Protein AF-A0A524NZT2-F1 (afdb_monomer_lite)

Structure (mmCIF, N/CA/C/O backbone):
data_AF-A0A524NZT2-F1
#
_entry.id   AF-A0A524NZT2-F1
#
loop_
_atom_site.group_PDB
_atom_site.id
_atom_site.type_symbol
_atom_site.label_atom_id
_atom_site.label_alt_id
_atom_site.label_comp_id
_atom_site.label_asym_id
_atom_site.label_entity_id
_atom_site.label_seq_id
_atom_site.pdbx_PDB_ins_code
_atom_site.Cartn_x
_atom_site.Cartn_y
_atom_site.Cartn_z
_atom_site.occupancy
_atom_site.B_iso_or_equiv
_atom_site.auth_seq_id
_atom_site.auth_comp_id
_atom_site.auth_asym_id
_atom_site.auth_atom_id
_atom_site.pdbx_PDB_model_num
ATOM 1 N N . MET A 1 1 ? 88.150 20.007 -62.519 1.00 47.34 1 MET A N 1
ATOM 2 C CA . MET A 1 1 ? 87.960 20.318 -61.086 1.00 47.34 1 MET A CA 1
ATOM 3 C C . MET A 1 1 ? 86.486 20.170 -60.742 1.00 47.34 1 MET A C 1
ATOM 5 O O . MET A 1 1 ? 85.703 21.033 -61.108 1.00 47.34 1 MET A O 1
ATOM 9 N N . GLY A 1 2 ? 86.101 19.050 -60.128 1.00 49.22 2 GLY A N 1
ATOM 10 C CA . GLY A 1 2 ? 84.740 18.817 -59.639 1.00 49.22 2 GLY A CA 1
ATOM 11 C C . GLY A 1 2 ? 84.627 19.235 -58.176 1.00 49.22 2 GLY A C 1
ATOM 12 O O . GLY A 1 2 ? 85.461 18.841 -57.364 1.00 49.22 2 GLY A O 1
ATOM 13 N N . PHE A 1 3 ? 83.619 20.038 -57.849 1.00 57.19 3 PHE A N 1
ATOM 14 C CA . PHE A 1 3 ? 83.207 20.273 -56.466 1.00 57.19 3 PHE A CA 1
ATOM 15 C C . PHE A 1 3 ? 82.184 19.198 -56.071 1.00 57.19 3 PHE A C 1
ATOM 17 O O . PHE A 1 3 ? 81.214 19.008 -56.806 1.00 57.19 3 PHE A O 1
ATOM 24 N N . PRO A 1 4 ? 82.365 18.490 -54.943 1.00 67.62 4 PRO A N 1
ATOM 25 C CA . PRO A 1 4 ? 81.372 17.541 -54.463 1.00 67.62 4 PRO A CA 1
ATOM 26 C C . PRO A 1 4 ? 80.223 18.270 -53.741 1.00 67.62 4 PRO A C 1
ATOM 28 O O . PRO A 1 4 ? 80.442 19.324 -53.133 1.00 67.62 4 PRO A O 1
ATOM 31 N N . PRO A 1 5 ? 78.997 17.721 -53.757 1.00 62.88 5 PRO A N 1
ATOM 32 C CA . PRO A 1 5 ? 77.882 18.278 -53.004 1.00 62.88 5 PRO A CA 1
ATOM 33 C C . PRO A 1 5 ? 77.986 17.929 -51.510 1.00 62.88 5 PRO A C 1
ATOM 35 O O . PRO A 1 5 ? 78.322 16.806 -51.138 1.00 62.88 5 PRO A O 1
ATOM 38 N N . ARG A 1 6 ? 77.653 18.893 -50.637 1.00 58.72 6 ARG A N 1
ATOM 39 C CA . ARG A 1 6 ? 77.400 18.641 -49.209 1.00 58.72 6 ARG A CA 1
ATOM 40 C C . ARG A 1 6 ? 76.057 17.935 -49.053 1.00 58.72 6 ARG A C 1
ATOM 42 O O . ARG A 1 6 ? 75.020 18.531 -49.337 1.00 58.72 6 ARG A O 1
ATOM 49 N N . THR A 1 7 ? 76.060 16.734 -48.496 1.00 52.22 7 THR A N 1
ATOM 50 C CA . THR A 1 7 ? 74.868 16.130 -47.901 1.00 52.22 7 THR A CA 1
ATOM 51 C C . THR A 1 7 ? 74.714 16.647 -46.467 1.00 52.22 7 THR A C 1
ATOM 53 O O . THR A 1 7 ? 75.640 16.590 -45.660 1.00 52.22 7 THR A O 1
ATOM 56 N N . ARG A 1 8 ? 73.551 17.228 -46.149 1.00 57.59 8 ARG A N 1
ATOM 57 C CA . ARG A 1 8 ? 73.111 17.477 -44.770 1.00 57.59 8 ARG A CA 1
ATOM 58 C C . ARG A 1 8 ? 72.109 16.389 -44.417 1.00 57.59 8 ARG A C 1
ATOM 60 O O . ARG A 1 8 ? 70.977 16.427 -44.885 1.00 57.59 8 ARG A O 1
ATOM 67 N N . GLU A 1 9 ? 72.524 15.446 -43.585 1.00 56.34 9 GLU A N 1
ATOM 68 C CA . GLU A 1 9 ? 71.608 14.536 -42.908 1.00 56.34 9 GLU A CA 1
ATOM 69 C C . GLU A 1 9 ? 71.032 15.260 -41.690 1.00 56.34 9 GLU A C 1
ATOM 71 O O . GLU A 1 9 ? 71.614 15.302 -40.610 1.00 56.34 9 GLU A O 1
ATOM 76 N N . THR A 1 10 ? 69.882 15.894 -41.882 1.00 58.03 10 THR A N 1
ATOM 77 C CA . THR A 1 10 ? 68.982 16.234 -40.783 1.00 58.03 10 THR A CA 1
ATOM 78 C C . THR A 1 10 ? 67.830 15.254 -40.818 1.00 58.03 10 THR A C 1
ATOM 80 O O . THR A 1 10 ? 67.084 15.234 -41.792 1.00 58.03 10 THR A O 1
ATOM 83 N N . SER A 1 11 ? 67.670 14.480 -39.749 1.00 57.81 11 SER A N 1
ATOM 84 C CA . SER A 1 11 ? 66.409 14.366 -39.006 1.00 57.81 11 SER A CA 1
ATOM 85 C C . SER A 1 11 ? 66.335 13.005 -38.323 1.00 57.81 11 SER A C 1
ATOM 87 O O . SER A 1 11 ? 65.881 12.002 -38.874 1.00 57.81 11 SER A O 1
ATOM 89 N N . CYS A 1 12 ? 66.792 12.988 -37.075 1.00 55.72 12 CYS A N 1
ATOM 90 C CA . CYS A 1 12 ? 66.436 11.945 -36.139 1.00 55.72 12 CYS A CA 1
ATOM 91 C C . CYS A 1 12 ? 64.957 12.125 -35.765 1.00 55.72 12 CYS A C 1
ATOM 93 O O . CYS A 1 12 ? 64.576 13.117 -35.150 1.00 55.72 12 CYS A O 1
ATOM 95 N N . ARG A 1 13 ? 64.142 11.155 -36.187 1.00 64.88 13 ARG A N 1
ATOM 96 C CA . ARG A 1 13 ? 63.084 10.500 -35.407 1.00 64.88 13 ARG A CA 1
ATOM 97 C C . ARG A 1 13 ? 62.414 11.357 -34.322 1.00 64.88 13 ARG A C 1
ATOM 99 O O . ARG A 1 13 ? 62.940 11.507 -33.227 1.00 64.88 13 ARG A O 1
ATOM 106 N N . THR A 1 14 ? 61.147 11.699 -34.537 1.00 53.12 14 THR A N 1
ATOM 107 C CA . THR A 1 14 ? 60.116 11.558 -33.494 1.00 53.12 14 THR A CA 1
ATOM 108 C C . THR A 1 14 ? 58.777 11.307 -34.172 1.00 53.12 14 THR A C 1
ATOM 110 O O . THR A 1 14 ? 58.121 12.208 -34.683 1.00 53.12 14 THR A O 1
ATOM 113 N N . SER A 1 15 ? 58.412 10.027 -34.194 1.00 57.09 15 SER A N 1
ATOM 114 C CA . SER A 1 15 ? 57.053 9.567 -34.429 1.00 57.09 15 SER A CA 1
ATOM 115 C C . SER A 1 15 ? 56.183 10.043 -33.267 1.00 57.09 15 SER A C 1
ATOM 117 O O . SER A 1 15 ? 56.428 9.680 -32.117 1.00 57.09 15 SER A O 1
ATOM 119 N N . ARG A 1 16 ? 55.181 10.866 -33.563 1.00 59.69 16 ARG A N 1
ATOM 120 C CA . ARG A 1 16 ? 53.982 11.023 -32.736 1.00 59.69 16 ARG A CA 1
ATOM 121 C C . ARG A 1 16 ? 52.786 10.947 -33.671 1.00 59.69 16 ARG A C 1
ATOM 123 O O . ARG A 1 16 ? 52.146 11.949 -33.971 1.00 59.69 16 ARG A O 1
ATOM 130 N N . GLY A 1 17 ? 52.545 9.745 -34.187 1.00 48.59 17 GLY A N 1
ATOM 131 C CA . GLY A 1 17 ? 51.231 9.401 -34.703 1.00 48.59 17 GLY A CA 1
ATOM 132 C C . GLY A 1 17 ? 50.264 9.419 -33.527 1.00 48.59 17 GLY A C 1
ATOM 133 O O . GLY A 1 17 ? 50.462 8.707 -32.549 1.00 48.59 17 GLY A O 1
ATOM 134 N N . PHE A 1 18 ? 49.266 10.289 -33.584 1.00 57.91 18 PHE A N 1
ATOM 135 C CA . PHE A 1 18 ? 48.097 10.195 -32.722 1.00 57.91 18 PHE A CA 1
ATOM 136 C C . PHE A 1 18 ? 47.435 8.848 -33.051 1.00 57.91 18 PHE A C 1
ATOM 138 O O . PHE A 1 18 ? 46.919 8.674 -34.154 1.00 57.91 18 PHE A O 1
ATOM 145 N N . ASP A 1 19 ? 47.547 7.862 -32.158 1.00 52.53 19 ASP A N 1
ATOM 146 C CA . ASP A 1 19 ? 47.036 6.509 -32.384 1.00 52.53 19 ASP A CA 1
ATOM 147 C C . ASP A 1 19 ? 45.508 6.539 -32.589 1.00 52.53 19 ASP A C 1
ATOM 149 O O . ASP A 1 19 ? 44.738 6.536 -31.629 1.00 52.53 19 ASP A O 1
ATOM 153 N N . VAL A 1 20 ? 45.054 6.522 -33.849 1.00 58.28 20 VAL A N 1
ATOM 154 C CA . VAL A 1 20 ? 43.636 6.386 -34.259 1.00 58.28 20 VAL A CA 1
ATOM 155 C C . VAL A 1 20 ? 42.969 5.172 -33.592 1.00 58.28 20 VAL A C 1
ATOM 157 O O . VAL A 1 20 ? 41.772 5.181 -33.309 1.00 58.28 20 VAL A O 1
ATOM 160 N N . ASN A 1 21 ? 43.770 4.161 -33.249 1.00 53.50 21 ASN A N 1
ATOM 161 C CA . ASN A 1 21 ? 43.338 2.959 -32.548 1.00 53.50 21 ASN A CA 1
ATOM 162 C C . ASN A 1 21 ? 42.842 3.238 -31.113 1.00 53.50 21 ASN A C 1
ATOM 164 O O . ASN A 1 21 ? 41.944 2.550 -30.644 1.00 53.50 21 ASN A O 1
ATOM 168 N N . ARG A 1 22 ? 43.360 4.276 -30.431 1.00 55.88 22 ARG A N 1
ATOM 169 C CA . ARG A 1 22 ? 42.892 4.680 -29.089 1.00 55.88 22 ARG A CA 1
ATOM 170 C C . ARG A 1 22 ? 41.557 5.418 -29.125 1.00 55.88 22 ARG A C 1
ATOM 172 O O . ARG A 1 22 ? 40.760 5.284 -28.198 1.00 55.88 22 ARG A O 1
ATOM 179 N N . LEU A 1 23 ? 41.308 6.162 -30.204 1.00 56.25 23 LEU A N 1
ATOM 180 C CA . LEU A 1 23 ? 40.037 6.850 -30.432 1.00 56.25 23 LEU A CA 1
ATOM 181 C C . LEU A 1 23 ? 38.920 5.842 -30.751 1.00 56.25 23 LEU A C 1
ATOM 183 O O . LEU A 1 23 ? 37.829 5.942 -30.197 1.00 56.25 23 LEU A O 1
ATOM 187 N N . GLY A 1 24 ? 39.221 4.827 -31.573 1.00 59.25 24 GLY A N 1
ATOM 188 C CA . GLY A 1 24 ? 38.290 3.744 -31.908 1.00 59.25 24 GLY A CA 1
ATOM 189 C C . GLY A 1 24 ? 37.920 2.863 -30.711 1.00 59.25 24 GLY A C 1
ATOM 190 O O . GLY A 1 24 ? 36.744 2.567 -30.510 1.00 59.25 24 GLY A O 1
ATOM 191 N N . THR A 1 25 ? 38.891 2.506 -29.858 1.00 60.56 25 THR A N 1
ATOM 192 C CA . THR A 1 25 ? 38.608 1.750 -28.625 1.00 60.56 25 THR A CA 1
ATOM 193 C C . THR A 1 25 ? 37.787 2.550 -27.616 1.00 60.56 25 THR A C 1
ATOM 195 O O . THR A 1 25 ? 36.913 1.983 -26.969 1.00 60.56 25 THR A O 1
ATOM 198 N N . ALA A 1 26 ? 38.023 3.861 -27.490 1.00 60.88 26 ALA A N 1
ATOM 199 C CA . ALA A 1 26 ? 37.236 4.710 -26.595 1.00 60.88 26 ALA A CA 1
ATOM 200 C C . ALA A 1 26 ? 35.769 4.806 -27.050 1.00 60.88 26 ALA A C 1
ATOM 202 O O . ALA A 1 26 ? 34.863 4.716 -26.224 1.00 60.88 26 ALA A O 1
ATOM 203 N N . LEU A 1 27 ? 35.537 4.908 -28.363 1.00 62.06 27 LEU A N 1
ATOM 204 C CA . LEU A 1 27 ? 34.193 4.938 -28.942 1.00 62.06 27 LEU A CA 1
ATOM 205 C C . LEU A 1 27 ? 33.448 3.604 -28.748 1.00 62.06 27 LEU A C 1
ATOM 207 O O . LEU A 1 27 ? 32.262 3.602 -28.433 1.00 62.06 27 LEU A O 1
ATOM 211 N N . ALA A 1 28 ? 34.150 2.472 -28.881 1.00 61.91 28 ALA A N 1
ATOM 212 C CA . ALA A 1 28 ? 33.576 1.138 -28.691 1.00 61.91 28 ALA A CA 1
ATOM 213 C C . ALA A 1 28 ? 33.200 0.847 -27.225 1.00 61.91 28 ALA A C 1
ATOM 215 O O . ALA A 1 28 ? 32.143 0.278 -26.967 1.00 61.91 28 ALA A O 1
ATOM 216 N N . VAL A 1 29 ? 34.020 1.276 -26.258 1.00 64.31 29 VAL A N 1
ATOM 217 C CA . VAL A 1 29 ? 33.704 1.149 -24.821 1.00 64.31 29 VAL A CA 1
ATOM 218 C C . VAL A 1 29 ? 32.519 2.041 -24.436 1.00 64.31 29 VAL A C 1
ATOM 220 O O . VAL A 1 29 ? 31.655 1.617 -23.674 1.00 64.31 29 VAL A O 1
ATOM 223 N N . PHE A 1 30 ? 32.430 3.246 -25.004 1.00 62.62 30 PH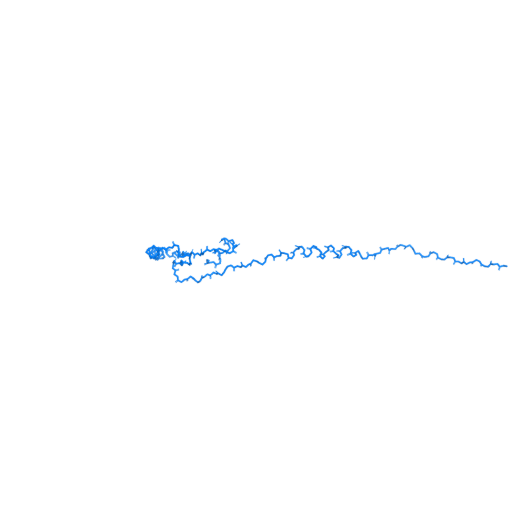E A N 1
ATOM 224 C CA . PHE A 1 30 ? 31.303 4.152 -24.773 1.00 62.62 30 PHE A CA 1
ATOM 225 C C . PHE A 1 30 ? 29.985 3.607 -25.352 1.00 62.62 30 PHE A C 1
ATOM 227 O O . PHE A 1 30 ? 28.944 3.708 -24.705 1.00 62.62 30 PHE A O 1
ATOM 234 N N . ALA A 1 31 ? 30.037 2.969 -26.528 1.00 62.19 31 ALA A N 1
ATOM 235 C CA . ALA A 1 31 ? 28.888 2.314 -27.159 1.00 62.19 31 ALA A CA 1
ATOM 236 C C . ALA A 1 31 ? 28.430 1.038 -26.421 1.00 62.19 31 ALA A C 1
ATOM 238 O O . ALA A 1 31 ? 27.237 0.754 -26.385 1.00 62.19 31 ALA A O 1
ATOM 239 N N . LEU A 1 32 ? 29.345 0.284 -25.795 1.00 60.12 32 LEU A N 1
ATOM 240 C CA . LEU A 1 32 ? 28.982 -0.862 -24.947 1.00 60.12 32 LEU A CA 1
ATOM 241 C C . LEU A 1 32 ? 28.412 -0.439 -23.582 1.00 60.12 32 LEU A C 1
ATOM 243 O O . LEU A 1 32 ? 27.590 -1.156 -23.021 1.00 60.12 32 LEU A O 1
ATOM 247 N N . GLY A 1 33 ? 28.829 0.711 -23.046 1.00 60.00 33 GLY A N 1
ATOM 248 C CA . GLY A 1 33 ? 28.354 1.228 -21.757 1.00 60.00 33 GLY A CA 1
ATOM 249 C C . GLY A 1 33 ? 27.004 1.951 -21.805 1.00 60.00 33 GLY A C 1
ATOM 250 O O . GLY A 1 33 ? 26.472 2.290 -20.755 1.00 60.00 33 GLY A O 1
ATOM 251 N N . SER A 1 34 ? 26.449 2.204 -22.995 1.00 59.75 34 SER A N 1
ATOM 252 C CA . SER A 1 34 ? 25.196 2.957 -23.176 1.00 59.75 34 SER A CA 1
ATOM 253 C C . SER A 1 34 ? 23.932 2.089 -23.200 1.00 59.75 34 SER A C 1
ATOM 255 O O . SER A 1 34 ? 22.836 2.627 -23.349 1.00 59.75 34 SER A O 1
ATOM 257 N N . LEU A 1 35 ? 24.043 0.776 -22.954 1.00 59.00 35 LEU A N 1
ATOM 258 C CA . LEU A 1 35 ? 22.907 -0.075 -22.569 1.00 59.00 35 LEU A CA 1
ATOM 259 C C . LEU A 1 35 ? 22.511 0.194 -21.103 1.00 59.00 35 LEU A C 1
ATOM 261 O O . LEU A 1 35 ? 22.423 -0.714 -20.281 1.00 59.00 35 LEU A O 1
ATOM 265 N N . SER A 1 36 ? 22.276 1.457 -20.756 1.00 58.88 36 SER A N 1
ATOM 266 C CA . SER A 1 36 ? 21.506 1.780 -19.561 1.00 58.88 36 SER A CA 1
ATOM 267 C C . SER A 1 36 ? 20.063 1.419 -19.877 1.00 58.88 36 SER A C 1
ATOM 269 O O . SER A 1 36 ? 19.394 2.113 -20.640 1.00 58.88 36 SER A O 1
ATOM 271 N N . THR A 1 37 ? 19.605 0.292 -19.346 1.00 62.50 37 THR A N 1
ATOM 272 C CA . THR A 1 37 ? 18.193 -0.089 -19.335 1.00 62.50 37 THR A CA 1
ATOM 273 C C . THR A 1 37 ? 17.364 1.093 -18.839 1.00 62.50 37 THR A C 1
ATOM 275 O O . THR A 1 37 ? 17.557 1.549 -17.712 1.00 62.50 37 THR A O 1
ATOM 278 N N . LEU A 1 38 ? 16.463 1.607 -19.683 1.00 62.25 38 LEU A N 1
ATOM 279 C CA . LEU A 1 38 ? 15.382 2.476 -19.230 1.00 62.25 38 LEU A CA 1
ATOM 280 C C . LEU A 1 38 ? 14.538 1.640 -18.263 1.00 62.25 38 LEU A C 1
ATOM 282 O O . LEU A 1 38 ? 13.773 0.784 -18.698 1.00 62.25 38 LEU A O 1
ATOM 286 N N . ALA A 1 39 ? 14.730 1.841 -16.962 1.00 65.94 39 ALA A N 1
ATOM 287 C CA . ALA A 1 39 ? 13.818 1.322 -15.959 1.00 65.94 39 ALA A CA 1
ATOM 288 C C . ALA A 1 39 ? 12.536 2.160 -16.041 1.00 65.94 39 ALA A C 1
ATOM 290 O O . ALA A 1 39 ? 12.529 3.329 -15.652 1.00 65.94 39 ALA A O 1
ATOM 291 N N . SER A 1 40 ? 11.481 1.593 -16.622 1.00 67.19 40 SER A N 1
ATOM 292 C CA . SER A 1 40 ? 10.133 2.137 -16.482 1.00 67.19 40 SER A CA 1
ATOM 293 C C . SER A 1 40 ? 9.652 1.797 -15.075 1.00 67.19 40 SER A C 1
ATOM 295 O O . SER A 1 40 ? 9.590 0.623 -14.730 1.00 67.19 40 SER A O 1
ATOM 297 N N . ALA A 1 41 ? 9.369 2.811 -14.259 1.00 77.12 41 ALA A N 1
ATOM 298 C CA . ALA A 1 41 ? 8.754 2.613 -12.950 1.00 77.12 41 ALA A CA 1
ATOM 299 C C . ALA A 1 41 ? 7.238 2.459 -13.116 1.00 77.12 41 ALA A C 1
ATOM 301 O O . ALA A 1 41 ? 6.628 3.203 -13.890 1.00 77.12 41 ALA A O 1
ATOM 302 N N . LEU A 1 42 ? 6.640 1.527 -12.378 1.00 87.88 42 LEU A N 1
ATOM 303 C CA . LEU A 1 42 ? 5.198 1.309 -12.369 1.00 87.88 42 LEU A CA 1
ATOM 304 C C . LEU A 1 42 ? 4.489 2.502 -11.707 1.00 87.88 42 LEU A C 1
ATOM 306 O O . LEU A 1 42 ? 4.938 3.007 -10.677 1.00 87.88 42 LEU A O 1
ATOM 310 N N . GLU A 1 43 ? 3.380 2.985 -12.259 1.00 89.31 43 GLU A N 1
ATOM 311 C CA . GLU A 1 43 ? 2.596 4.042 -11.607 1.00 89.31 43 GLU A CA 1
ATOM 312 C C . GLU A 1 43 ? 2.013 3.512 -10.281 1.00 89.31 43 GLU A C 1
ATOM 314 O O . GLU A 1 43 ? 1.518 2.385 -10.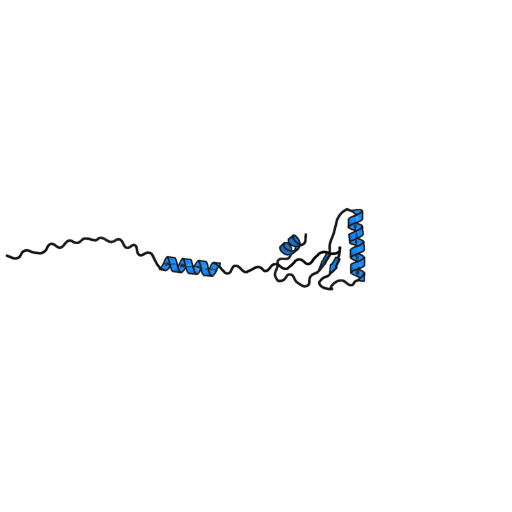215 1.00 89.31 43 GLU A O 1
ATOM 319 N N . VAL A 1 44 ? 2.065 4.310 -9.210 1.00 92.19 44 VAL A N 1
ATOM 320 C CA . VAL A 1 44 ? 1.388 3.952 -7.955 1.00 92.19 44 VAL A CA 1
ATOM 321 C C . VAL A 1 44 ? -0.075 4.392 -8.06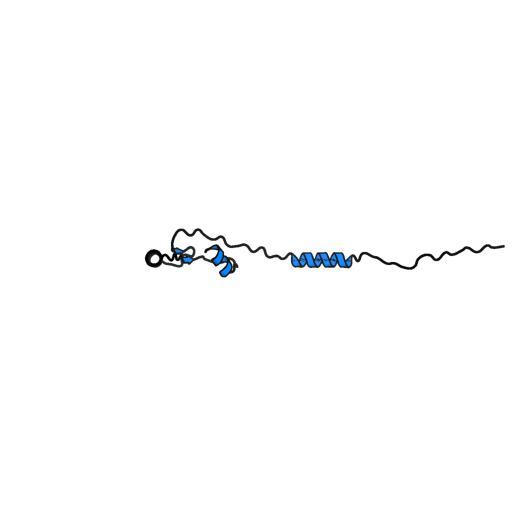3 1.00 92.19 44 VAL A C 1
ATOM 323 O O . VAL A 1 44 ? -0.329 5.590 -8.214 1.00 92.19 44 VAL A O 1
ATOM 326 N N . PRO A 1 45 ? -1.050 3.467 -7.999 1.00 91.81 45 PRO A N 1
ATOM 327 C CA . PRO A 1 45 ? -2.458 3.824 -8.056 1.00 91.81 45 PRO A CA 1
ATOM 328 C C . PRO A 1 45 ? -2.875 4.593 -6.795 1.00 91.81 45 PRO A C 1
ATOM 330 O O . PRO A 1 45 ? -2.281 4.458 -5.724 1.00 91.81 45 PRO A O 1
ATOM 333 N N . ALA A 1 46 ? -3.914 5.420 -6.913 1.00 91.81 46 ALA A N 1
ATOM 334 C CA . ALA A 1 46 ? -4.372 6.253 -5.805 1.00 91.81 46 ALA A CA 1
ATOM 335 C C . ALA A 1 46 ? -4.862 5.399 -4.622 1.00 91.81 46 ALA A C 1
ATOM 337 O O . ALA A 1 46 ? -5.640 4.470 -4.802 1.00 91.81 46 ALA A O 1
ATOM 338 N N . LEU A 1 47 ? -4.467 5.730 -3.395 1.00 94.94 47 LEU A N 1
ATOM 339 C CA . LEU A 1 47 ? -4.986 5.061 -2.200 1.00 94.94 47 LEU A CA 1
ATOM 340 C C . LEU A 1 47 ? -6.235 5.805 -1.714 1.00 94.94 47 LEU A C 1
ATOM 342 O O . LEU A 1 47 ? -6.135 6.891 -1.142 1.00 94.94 47 LEU A O 1
ATOM 346 N N . THR A 1 48 ? -7.419 5.255 -1.977 1.00 93.88 48 THR A N 1
ATOM 347 C CA . THR A 1 48 ? -8.705 5.890 -1.628 1.00 93.88 48 THR A CA 1
ATOM 348 C C . THR A 1 48 ? -9.270 5.417 -0.294 1.00 93.88 48 THR A C 1
ATOM 350 O O . THR A 1 48 ? -10.061 6.120 0.335 1.00 93.88 48 THR A O 1
ATOM 353 N N . SER A 1 49 ? -8.868 4.225 0.136 1.00 94.81 49 SER A N 1
ATOM 354 C CA . SER A 1 49 ? -9.424 3.496 1.279 1.00 94.81 49 SER A CA 1
ATOM 355 C C . SER A 1 49 ? -8.326 2.728 2.017 1.00 94.81 49 SER A C 1
ATOM 357 O O . SER A 1 49 ? -7.157 2.737 1.623 1.00 94.81 49 SER A O 1
ATOM 359 N N . ARG A 1 50 ? -8.686 2.058 3.122 1.00 96.69 50 ARG A N 1
ATOM 360 C CA . ARG A 1 50 ? -7.751 1.177 3.848 1.00 96.69 50 ARG A CA 1
ATOM 361 C C . ARG A 1 50 ? -7.504 -0.134 3.102 1.00 96.69 50 ARG A C 1
ATOM 363 O O . ARG A 1 50 ? -6.482 -0.764 3.341 1.00 96.69 50 ARG A O 1
ATOM 370 N N . VAL A 1 51 ? -8.404 -0.533 2.208 1.00 97.88 51 VAL A N 1
ATOM 371 C CA . VAL A 1 51 ? -8.218 -1.656 1.283 1.00 97.88 51 VAL A CA 1
ATOM 372 C C . VAL A 1 51 ? -8.376 -1.126 -0.135 1.00 97.88 51 VAL A C 1
ATOM 374 O O . VAL A 1 51 ? -9.388 -0.503 -0.438 1.00 97.88 51 VAL A O 1
ATOM 377 N N . ASN A 1 52 ? -7.365 -1.332 -0.974 1.00 97.62 52 ASN A N 1
ATOM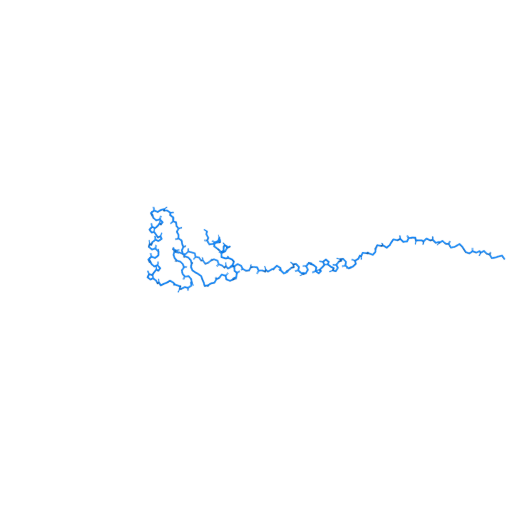 378 C CA . ASN A 1 52 ? -7.348 -0.943 -2.380 1.00 97.62 52 ASN A CA 1
ATOM 379 C C . ASN A 1 52 ? -7.039 -2.206 -3.196 1.00 97.62 52 ASN A C 1
ATOM 381 O O . ASN A 1 52 ? -5.870 -2.555 -3.372 1.00 97.62 52 ASN A O 1
ATOM 385 N N . ASP A 1 53 ? -8.082 -2.935 -3.599 1.00 97.38 53 ASP A N 1
ATOM 386 C CA . ASP A 1 53 ? -7.953 -4.206 -4.319 1.00 97.38 53 ASP A CA 1
ATOM 387 C C . ASP A 1 53 ? -8.005 -3.994 -5.840 1.00 97.38 53 ASP A C 1
ATOM 389 O O . ASP A 1 53 ? -9.056 -4.135 -6.461 1.00 97.38 53 ASP A O 1
ATOM 393 N N . TYR A 1 54 ? -6.883 -3.620 -6.462 1.00 96.31 54 TYR A N 1
ATOM 394 C CA . TYR A 1 54 ? -6.842 -3.412 -7.918 1.00 96.31 54 TYR A CA 1
ATOM 395 C C . TYR A 1 54 ? -6.700 -4.709 -8.716 1.00 96.31 54 TYR A C 1
ATOM 397 O O . TYR A 1 54 ? -6.903 -4.693 -9.925 1.00 96.31 54 TYR A O 1
ATOM 405 N N . ALA A 1 55 ? -6.360 -5.816 -8.056 1.00 96.94 55 ALA A N 1
ATOM 406 C CA . ALA A 1 55 ? -6.209 -7.126 -8.685 1.00 96.94 55 ALA A CA 1
ATOM 407 C C . ALA A 1 55 ? -7.442 -8.037 -8.524 1.00 96.94 55 ALA A C 1
ATOM 409 O O . ALA A 1 55 ? -7.380 -9.208 -8.897 1.00 96.94 55 ALA A O 1
ATOM 410 N N . GLU A 1 56 ? -8.535 -7.526 -7.942 1.00 96.25 56 GLU A N 1
ATOM 411 C CA . GLU A 1 56 ? -9.784 -8.267 -7.689 1.00 96.25 56 GLU A CA 1
ATOM 412 C C . GLU A 1 56 ? -9.557 -9.611 -6.955 1.00 96.25 56 GLU A C 1
ATOM 414 O O . GLU A 1 56 ? -10.187 -10.633 -7.247 1.00 96.25 56 GLU A O 1
ATOM 419 N N . LEU A 1 57 ? -8.623 -9.632 -5.995 1.00 96.88 57 LEU A N 1
ATOM 420 C CA . LEU A 1 57 ? -8.236 -10.839 -5.255 1.00 96.88 57 LEU A CA 1
ATOM 421 C C . LEU A 1 57 ? -9.071 -11.061 -3.991 1.00 96.88 57 LEU A C 1
ATOM 423 O O . LEU A 1 57 ? -9.060 -12.159 -3.421 1.00 96.88 57 LEU A O 1
ATOM 427 N N . ILE A 1 58 ? -9.770 -10.033 -3.515 1.00 97.06 58 ILE A N 1
ATOM 428 C CA . ILE A 1 58 ? -10.451 -10.016 -2.228 1.00 97.06 58 ILE A CA 1
ATOM 429 C C . ILE A 1 58 ? -11.954 -9.869 -2.465 1.00 97.06 58 ILE A C 1
ATOM 431 O O . ILE A 1 58 ? -12.443 -8.918 -3.057 1.00 97.06 58 ILE A O 1
ATOM 435 N N . SER A 1 59 ? -12.741 -10.823 -1.962 1.00 97.81 59 SER A N 1
ATOM 436 C CA . SER A 1 59 ? -14.200 -10.712 -2.061 1.00 97.81 59 SER A CA 1
ATOM 437 C C . SER A 1 59 ? -14.723 -9.511 -1.251 1.00 97.81 59 SER A C 1
ATOM 439 O O . SER A 1 59 ? -14.212 -9.295 -0.145 1.00 97.81 59 SER A O 1
ATOM 441 N N . PRO A 1 60 ? -15.822 -8.854 -1.663 1.00 96.81 60 PRO A N 1
ATOM 442 C CA . PRO A 1 60 ? -16.347 -7.662 -0.985 1.00 96.81 60 PRO A CA 1
ATOM 443 C C . PRO A 1 60 ? -16.646 -7.847 0.513 1.00 96.81 60 PRO A C 1
ATOM 445 O O . PRO A 1 60 ? -16.462 -6.940 1.322 1.00 96.81 60 PRO A O 1
ATOM 448 N N . GLU A 1 61 ? -17.092 -9.041 0.919 1.00 97.81 61 GLU A N 1
ATOM 449 C CA . GLU A 1 61 ? -17.343 -9.352 2.334 1.00 97.81 61 GLU A CA 1
ATOM 450 C C . GLU A 1 61 ? -16.044 -9.369 3.158 1.00 97.81 61 GLU A C 1
ATOM 452 O O . GLU A 1 61 ? -16.006 -8.909 4.302 1.00 97.81 61 GLU A O 1
ATOM 457 N N . VAL A 1 62 ? -14.961 -9.882 2.570 1.00 98.12 62 VAL A N 1
ATOM 458 C CA . VAL A 1 62 ? -13.640 -9.918 3.204 1.00 98.12 62 VAL A CA 1
ATOM 459 C C . VAL A 1 62 ? -13.029 -8.521 3.238 1.00 98.12 62 VAL A C 1
ATOM 461 O O . VAL A 1 62 ? -12.499 -8.149 4.284 1.00 98.12 62 VAL A O 1
ATOM 464 N N . GLU A 1 63 ? -13.156 -7.734 2.167 1.00 97.94 63 GLU A N 1
ATOM 465 C CA . GLU A 1 63 ? -12.715 -6.333 2.144 1.00 97.94 63 GLU A CA 1
ATOM 466 C C . GLU A 1 63 ? -13.349 -5.530 3.279 1.00 97.94 63 GLU A C 1
ATOM 468 O O . GLU A 1 63 ? -12.633 -4.945 4.089 1.00 97.94 63 GLU A O 1
ATOM 473 N N . ALA A 1 64 ? -14.678 -5.590 3.416 1.00 97.94 64 ALA A N 1
ATOM 474 C CA . ALA A 1 64 ? -15.401 -4.882 4.470 1.00 97.94 64 ALA A CA 1
ATOM 475 C C . ALA A 1 64 ? -14.920 -5.279 5.876 1.00 97.94 64 ALA A C 1
ATOM 477 O O . ALA A 1 64 ? -14.809 -4.444 6.779 1.00 97.94 64 ALA A O 1
ATOM 478 N N . ARG A 1 65 ? -14.593 -6.563 6.074 1.00 98.38 65 ARG A N 1
ATOM 479 C CA . ARG A 1 65 ? -14.081 -7.067 7.354 1.00 98.38 65 ARG A CA 1
ATOM 480 C C . ARG A 1 65 ? -12.651 -6.593 7.630 1.00 98.38 65 ARG A C 1
ATOM 482 O O . ARG A 1 65 ? -12.325 -6.273 8.778 1.00 98.38 65 ARG A O 1
ATOM 489 N N . ILE A 1 66 ? -11.804 -6.537 6.601 1.00 98.25 66 ILE A N 1
ATOM 490 C CA . ILE A 1 66 ? -10.458 -5.964 6.697 1.00 98.25 66 ILE A CA 1
ATOM 491 C C . ILE A 1 66 ? -10.570 -4.471 7.019 1.00 98.25 66 ILE A C 1
ATOM 493 O O . ILE A 1 66 ? -9.991 -4.034 8.009 1.00 98.25 66 ILE A O 1
ATOM 497 N N . GLU A 1 67 ? -11.375 -3.704 6.283 1.00 97.94 67 GLU A N 1
ATOM 498 C CA . GLU A 1 67 ? -11.575 -2.273 6.534 1.00 97.94 67 GLU A CA 1
ATOM 499 C C . GLU A 1 67 ? -12.026 -1.976 7.965 1.00 97.94 67 GLU A C 1
ATOM 501 O O . GLU A 1 67 ? -11.480 -1.073 8.605 1.00 97.94 67 GLU A O 1
ATOM 506 N N . GLN A 1 68 ? -12.981 -2.745 8.499 1.00 98.19 68 GLN A N 1
ATOM 507 C CA . GLN A 1 68 ? -13.407 -2.613 9.895 1.00 98.19 68 GLN A CA 1
ATOM 508 C C . GLN A 1 68 ? -12.250 -2.836 10.869 1.00 98.19 68 GLN A C 1
ATOM 510 O O . GLN A 1 68 ? -12.074 -2.067 11.814 1.00 98.19 68 GLN A O 1
ATOM 515 N N . THR A 1 69 ? -11.445 -3.869 10.623 1.00 98.06 69 THR A N 1
ATOM 516 C CA . THR A 1 69 ? -10.295 -4.209 11.467 1.00 98.06 69 THR A CA 1
ATOM 517 C C . THR A 1 69 ? -9.247 -3.100 11.440 1.00 98.06 69 THR A C 1
ATOM 519 O O . THR A 1 69 ? -8.780 -2.666 12.491 1.00 98.06 69 THR A O 1
ATOM 522 N N . LEU A 1 70 ? -8.904 -2.600 10.251 1.00 98.12 70 LEU A N 1
ATOM 523 C CA . LEU A 1 70 ? -7.901 -1.547 10.081 1.00 98.12 70 LEU A CA 1
ATOM 524 C C . LEU A 1 70 ? -8.390 -0.203 10.636 1.00 98.12 70 LEU A C 1
ATOM 526 O O . LEU A 1 70 ? -7.618 0.537 11.239 1.00 98.12 70 LEU A O 1
ATOM 530 N N . THR A 1 71 ? -9.687 0.086 10.517 1.00 98.19 71 THR A N 1
ATOM 531 C CA . THR A 1 71 ? -10.302 1.270 11.135 1.00 98.19 71 THR A CA 1
ATOM 532 C C . THR A 1 71 ? -10.242 1.190 12.659 1.00 98.19 71 THR A C 1
ATOM 534 O O . THR A 1 71 ? -9.887 2.170 13.311 1.00 98.19 71 THR A O 1
ATOM 537 N N . ALA A 1 72 ? -10.547 0.027 13.242 1.00 97.88 72 ALA A N 1
ATOM 538 C CA . ALA A 1 72 ? -10.449 -0.175 14.684 1.00 97.88 72 ALA A CA 1
ATOM 539 C C . ALA A 1 72 ? -8.999 -0.059 15.179 1.00 97.88 72 ALA A C 1
ATOM 541 O O . ALA A 1 72 ? -8.761 0.553 16.217 1.00 97.88 72 ALA A O 1
ATOM 542 N N . LEU A 1 73 ? -8.029 -0.588 14.425 1.00 98.00 73 LEU A N 1
ATOM 543 C CA . LEU A 1 73 ? -6.603 -0.456 14.735 1.00 98.00 73 LEU A CA 1
ATOM 544 C C . LEU A 1 73 ? -6.170 1.015 14.770 1.00 98.00 73 LEU A C 1
ATOM 546 O O . LEU A 1 73 ? -5.488 1.439 15.703 1.00 98.00 73 LEU A O 1
ATOM 550 N N . GLU A 1 74 ? -6.597 1.799 13.782 1.00 97.69 74 GLU A N 1
ATOM 551 C CA . GLU A 1 74 ? -6.286 3.225 13.718 1.00 97.69 74 GLU A CA 1
ATOM 552 C C . GLU A 1 74 ? -6.914 3.990 14.887 1.00 97.69 74 GLU A C 1
ATOM 554 O O . GLU A 1 74 ? -6.258 4.827 15.498 1.00 97.69 74 GLU A O 1
ATOM 559 N N . GLN A 1 75 ? -8.150 3.658 15.265 1.00 98.00 75 GLN A N 1
ATOM 560 C CA . GLN A 1 75 ? -8.823 4.280 16.408 1.00 98.00 75 GLN A CA 1
ATOM 561 C C . GLN A 1 75 ? -8.195 3.898 17.756 1.00 98.00 75 GLN A C 1
ATOM 563 O O . GLN A 1 75 ? -8.078 4.746 18.637 1.00 98.00 75 GLN A O 1
ATOM 568 N N . ASP A 1 76 ? -7.803 2.635 17.932 1.00 98.25 76 ASP A N 1
ATOM 569 C CA . ASP A 1 76 ? -7.286 2.111 19.203 1.00 98.25 76 ASP A CA 1
ATOM 570 C C . ASP A 1 76 ? -5.799 2.434 19.415 1.00 98.25 76 ASP A C 1
ATOM 572 O O . ASP A 1 76 ? -5.360 2.688 20.538 1.00 98.25 76 ASP A O 1
ATOM 576 N N . LYS A 1 77 ? -5.001 2.418 18.342 1.00 97.50 77 LYS A N 1
ATOM 577 C CA . LYS A 1 77 ? -3.536 2.545 18.410 1.00 97.50 77 LYS A CA 1
ATOM 578 C C . LYS A 1 77 ? -2.982 3.774 17.700 1.00 97.50 77 LYS A C 1
ATOM 580 O O . LYS A 1 77 ? -1.787 4.032 17.822 1.00 97.50 77 LYS A O 1
ATOM 585 N N . GLY A 1 78 ? -3.801 4.514 16.953 1.00 96.44 78 GLY A N 1
ATOM 586 C CA . GLY A 1 78 ? -3.329 5.603 16.091 1.00 96.44 78 GLY A CA 1
ATOM 587 C C . GLY A 1 78 ? -2.496 5.120 14.899 1.00 96.44 78 GLY A C 1
ATOM 588 O O . GLY A 1 78 ? -1.873 5.934 14.224 1.00 96.44 78 GLY A O 1
ATOM 589 N N . ALA A 1 79 ? -2.440 3.806 14.660 1.00 95.00 79 ALA A N 1
ATOM 590 C CA . ALA A 1 79 ? -1.650 3.207 13.594 1.00 95.00 79 ALA A CA 1
ATOM 591 C C . ALA A 1 79 ? -2.514 3.031 12.343 1.00 95.00 79 ALA A C 1
ATOM 593 O O . ALA A 1 79 ? -3.455 2.236 12.345 1.00 95.00 79 ALA A O 1
ATOM 594 N N . GLN A 1 80 ? -2.178 3.756 11.278 1.00 95.38 80 GLN A N 1
ATOM 595 C CA . GLN A 1 80 ? -2.828 3.603 9.984 1.00 95.38 80 GLN A CA 1
ATOM 596 C C . GLN A 1 80 ? -2.152 2.486 9.192 1.00 95.38 80 GLN A C 1
ATOM 598 O O . GLN A 1 80 ? -0.940 2.492 8.988 1.00 95.38 80 GLN A O 1
ATOM 603 N N . VAL A 1 81 ? -2.955 1.522 8.755 1.00 96.56 81 VAL A N 1
ATOM 604 C CA . VAL A 1 81 ? -2.514 0.401 7.926 1.00 96.56 81 VAL A CA 1
ATOM 605 C C . VAL A 1 81 ? -3.394 0.364 6.686 1.00 96.56 81 VAL A C 1
ATOM 607 O O . VAL A 1 81 ? -4.618 0.468 6.791 1.00 96.56 81 VAL A O 1
ATOM 610 N N . VAL A 1 82 ? -2.752 0.226 5.528 1.00 96.81 82 VAL A N 1
ATOM 611 C CA . VAL A 1 82 ? -3.391 0.166 4.212 1.00 96.81 82 VAL A CA 1
ATOM 612 C C . VAL A 1 82 ? -2.977 -1.130 3.524 1.00 96.81 82 VAL A C 1
ATOM 614 O O . VAL A 1 82 ? -1.815 -1.529 3.578 1.00 96.81 82 VAL A O 1
ATOM 617 N N . VAL A 1 83 ? -3.938 -1.793 2.892 1.00 97.00 83 VAL A N 1
ATOM 618 C CA . VAL A 1 83 ? -3.740 -2.971 2.051 1.00 97.00 83 VAL A CA 1
ATOM 619 C C . VAL A 1 83 ? -3.902 -2.540 0.600 1.00 97.00 83 VAL A C 1
ATOM 621 O O . VAL A 1 83 ? -4.899 -1.911 0.246 1.00 97.00 83 VAL A O 1
ATOM 624 N N . LEU A 1 84 ? -2.916 -2.877 -0.223 1.00 97.06 84 LEU A N 1
ATOM 625 C CA . LEU A 1 84 ? -2.899 -2.636 -1.660 1.00 97.06 84 LEU A CA 1
ATOM 626 C C . LEU A 1 84 ? -2.672 -3.975 -2.364 1.00 97.06 84 LEU A C 1
ATOM 628 O O . LEU A 1 84 ? -1.727 -4.690 -2.023 1.00 97.06 84 LEU A O 1
ATOM 632 N N . THR A 1 85 ? -3.513 -4.303 -3.338 1.00 96.50 85 THR A N 1
ATOM 633 C CA . THR A 1 85 ? -3.252 -5.382 -4.298 1.00 96.50 85 THR A CA 1
ATOM 634 C C . THR A 1 85 ? -3.130 -4.772 -5.691 1.00 96.50 85 THR A C 1
ATOM 636 O O . THR A 1 85 ? -3.803 -3.793 -6.009 1.00 96.50 85 THR A O 1
ATOM 639 N N . ILE A 1 86 ? -2.244 -5.338 -6.502 1.00 95.56 86 ILE A N 1
ATOM 640 C CA . ILE A 1 86 ? -1.984 -4.966 -7.896 1.00 95.56 86 ILE A CA 1
ATOM 641 C C . ILE A 1 86 ? -1.690 -6.249 -8.677 1.00 95.56 86 ILE A C 1
ATOM 643 O O . ILE A 1 86 ? -1.249 -7.235 -8.081 1.00 95.56 86 ILE A O 1
ATOM 647 N N . GLU A 1 87 ? -1.971 -6.258 -9.980 1.00 94.81 87 GLU A N 1
ATOM 648 C CA . GLU A 1 87 ? -1.835 -7.465 -10.810 1.00 94.81 87 GLU A CA 1
ATOM 649 C C . GLU A 1 87 ? -0.371 -7.897 -10.954 1.00 94.81 87 GLU A C 1
ATOM 651 O O . GLU A 1 87 ? -0.045 -9.078 -10.822 1.00 94.81 87 GLU A O 1
ATOM 656 N N . GLU A 1 88 ? 0.522 -6.933 -11.182 1.00 93.75 88 GLU A N 1
ATOM 657 C CA . GLU A 1 88 ? 1.948 -7.172 -11.374 1.00 93.75 88 GLU A CA 1
ATOM 658 C C . GLU A 1 88 ? 2.800 -5.947 -11.018 1.00 93.75 88 GLU A C 1
ATOM 660 O O . GLU A 1 88 ? 2.286 -4.851 -10.809 1.00 93.75 88 GLU A O 1
ATOM 665 N N . LEU A 1 89 ? 4.118 -6.153 -10.923 1.00 93.75 89 LEU A N 1
ATOM 666 C CA . LEU A 1 89 ? 5.113 -5.113 -10.624 1.00 93.75 89 LEU A CA 1
ATOM 667 C C . LEU A 1 89 ? 5.840 -4.593 -11.876 1.00 93.75 89 LEU A C 1
ATOM 669 O O . LEU A 1 89 ? 6.757 -3.790 -11.750 1.00 93.75 89 LEU A O 1
ATOM 673 N N . ASP A 1 90 ? 5.507 -5.091 -13.071 1.00 90.56 90 ASP A N 1
ATOM 674 C CA . ASP A 1 90 ? 6.145 -4.705 -14.343 1.00 90.56 90 ASP A CA 1
ATOM 675 C C . ASP A 1 90 ? 7.689 -4.791 -14.357 1.00 90.56 90 ASP A C 1
ATOM 677 O O . ASP A 1 90 ? 8.393 -4.038 -15.032 1.00 90.56 90 ASP A O 1
ATOM 681 N N . GLY A 1 91 ? 8.244 -5.755 -13.615 1.00 88.56 91 GLY A N 1
ATOM 682 C CA . GLY A 1 91 ? 9.693 -5.951 -13.498 1.00 88.56 91 GLY A CA 1
ATOM 683 C C . GLY A 1 91 ? 10.389 -4.994 -12.524 1.00 88.56 91 GLY A C 1
ATOM 684 O O . GLY A 1 91 ? 11.616 -5.032 -12.421 1.00 88.56 91 GLY A O 1
ATOM 685 N N . GLU A 1 92 ? 9.634 -4.172 -11.793 1.00 91.12 92 GLU A N 1
ATOM 686 C CA . GLU A 1 92 ? 10.136 -3.376 -10.676 1.00 91.12 92 GLU A CA 1
ATOM 687 C C . GLU A 1 92 ? 10.391 -4.245 -9.434 1.00 91.12 92 GLU A C 1
ATOM 689 O O . GLU A 1 92 ? 9.706 -5.238 -9.172 1.00 91.12 92 GLU A O 1
ATOM 694 N N . GLN A 1 93 ? 11.394 -3.858 -8.644 1.00 93.56 93 GLN A N 1
ATOM 695 C CA . GLN A 1 93 ? 11.676 -4.482 -7.356 1.00 93.56 93 GLN A CA 1
ATOM 696 C C . GLN A 1 93 ? 10.583 -4.121 -6.344 1.00 93.56 93 GLN A C 1
ATOM 698 O O . GLN A 1 93 ? 10.223 -2.953 -6.190 1.00 93.56 93 GLN A O 1
ATOM 703 N N . LEU A 1 94 ? 10.090 -5.118 -5.603 1.00 93.38 94 LEU A N 1
ATOM 704 C CA . LEU A 1 94 ? 9.019 -4.920 -4.624 1.00 93.38 94 LEU A CA 1
ATOM 705 C C . LEU A 1 94 ? 9.403 -3.896 -3.547 1.00 93.38 94 LEU A C 1
ATOM 707 O O . LEU A 1 94 ? 8.548 -3.129 -3.107 1.00 93.38 94 LEU A O 1
ATOM 711 N N . GLU A 1 95 ? 10.667 -3.870 -3.117 1.00 94.75 95 GLU A N 1
ATOM 712 C CA . GLU A 1 95 ? 11.149 -2.928 -2.106 1.00 94.75 95 GLU A CA 1
ATOM 713 C C . GLU A 1 95 ? 11.070 -1.475 -2.593 1.00 94.75 95 GLU A C 1
ATOM 715 O O . GLU A 1 95 ? 10.588 -0.609 -1.860 1.00 94.75 95 GLU A O 1
ATOM 720 N N . ASP A 1 96 ? 11.493 -1.227 -3.837 1.00 93.38 96 ASP A N 1
ATOM 721 C CA . ASP A 1 96 ? 11.480 0.105 -4.449 1.00 93.38 96 ASP A CA 1
ATOM 722 C C . ASP A 1 96 ? 10.041 0.587 -4.665 1.00 93.38 96 ASP A C 1
ATOM 724 O O . ASP A 1 96 ? 9.705 1.721 -4.311 1.00 93.38 96 ASP A O 1
ATOM 728 N N . TYR A 1 97 ? 9.166 -0.299 -5.152 1.00 94.50 97 TYR A N 1
ATOM 729 C CA . TYR A 1 97 ? 7.745 -0.002 -5.311 1.00 94.50 97 TYR A CA 1
ATOM 730 C C . TYR A 1 97 ? 7.086 0.314 -3.961 1.00 94.50 97 TYR A C 1
ATOM 732 O O . TYR A 1 97 ? 6.411 1.333 -3.814 1.00 94.50 97 TYR A O 1
ATOM 740 N N . SER A 1 98 ? 7.341 -0.509 -2.937 1.00 93.50 98 SER A N 1
ATOM 741 C CA . SER A 1 98 ? 6.762 -0.341 -1.595 1.00 93.50 98 SER A CA 1
ATOM 74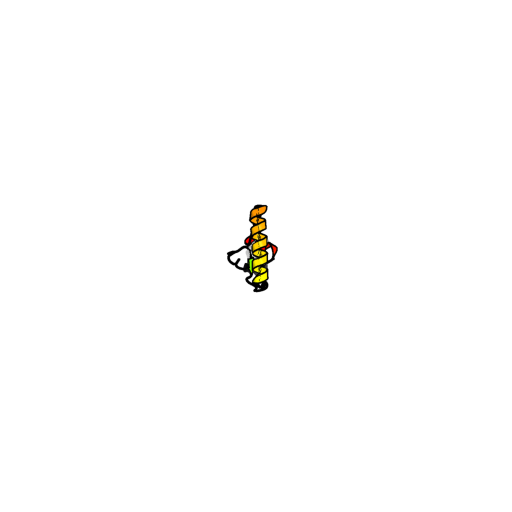2 C C . SER A 1 98 ? 7.169 0.979 -0.940 1.00 93.50 98 SER A C 1
ATOM 744 O O . SER A 1 98 ? 6.374 1.571 -0.214 1.00 93.50 98 SER A O 1
ATOM 746 N N . LEU A 1 99 ? 8.383 1.471 -1.212 1.00 94.06 99 LEU A N 1
ATOM 747 C CA . LEU A 1 99 ? 8.844 2.762 -0.703 1.00 94.06 99 LEU A CA 1
ATOM 748 C C . LEU A 1 99 ? 8.111 3.942 -1.353 1.00 94.06 99 LEU A C 1
ATOM 750 O O . LEU A 1 99 ? 7.931 4.966 -0.706 1.00 94.06 99 LEU A O 1
ATOM 754 N N . ARG A 1 100 ? 7.689 3.813 -2.618 1.00 93.69 100 ARG A N 1
ATOM 755 C CA . ARG A 1 100 ? 6.898 4.848 -3.307 1.00 93.69 100 ARG A CA 1
ATOM 756 C C . ARG A 1 100 ? 5.436 4.871 -2.862 1.00 93.69 100 ARG A C 1
ATOM 758 O O . ARG A 1 100 ? 4.785 5.897 -3.022 1.00 93.69 100 ARG A O 1
ATOM 765 N N . VAL A 1 101 ? 4.931 3.752 -2.341 1.00 93.94 101 VAL A N 1
ATOM 766 C CA . VAL A 1 101 ? 3.564 3.621 -1.811 1.00 93.94 101 VAL A CA 1
ATOM 767 C C . VAL A 1 101 ? 3.424 4.205 -0.396 1.00 93.94 101 VAL A C 1
ATOM 769 O O . VAL A 1 101 ? 2.340 4.680 -0.057 1.00 93.94 101 VAL A O 1
ATOM 772 N N . ALA A 1 102 ? 4.479 4.136 0.425 1.00 87.81 102 ALA A N 1
ATOM 773 C CA . ALA A 1 102 ? 4.487 4.534 1.841 1.00 87.81 102 ALA A CA 1
ATOM 774 C C . ALA A 1 102 ? 4.519 6.057 2.065 1.00 87.81 102 ALA A C 1
ATOM 776 O O . ALA A 1 102 ? 3.839 6.508 3.017 1.00 87.81 102 ALA A O 1
#

Foldseek 3Di:
DDDDDDDDDDDDDDDDDPPVVVVVVVVVVVVVVPPPPPPDFDDDDDQPALEAEQPPPADPVRVVVVRVVQVVCCVVPVDHHHHHDDPDRSPDDPVVNVVVND

Radius of gyr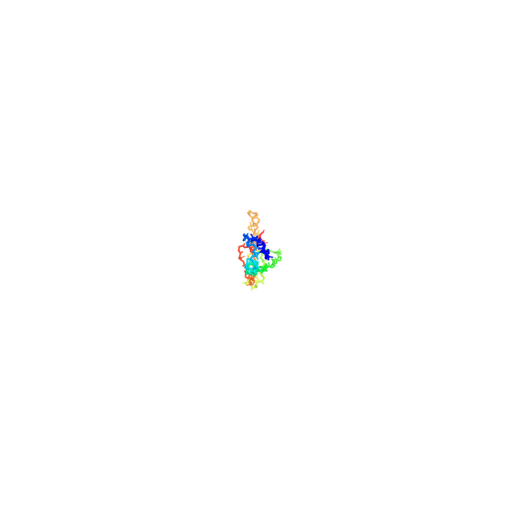ation: 35.95 Å; chains: 1; bounding box: 105×31×80 Å

pLDDT: mean 80.85, std 18.25, range [47.34, 98.38]

Sequence (102 aa):
MGFPPRTRETSCRTSRGFDVNRLGTALAVFALGSLSTLASALEVPALTSRVNDYAELISPEVEARIEQTLTALEQDKGAQVVVLTIEELDGEQLEDYSLRVA

Secondary structure (DSSP, 8-state):
-PPPPPP------------HHHHHHHHHHHHHTT-----PPPPPPP--SSEEETT--S-HHHHHHHHHHHHHHHHHH-----EEE-S--TT--HHHHHHHH-